Protein AF-W0RQZ7-F1 (afdb_monomer_lite)

Secondary structure (DSSP, 8-state):
-PPPPHHHHHHHHHHTTSEEEHHHHHHHHHHH-HHHHTTSS-HHHHHHHHHHHHHHT-TTTTT--TTS---EEEEETTEEEE--GGGHHHHHHHHTT-

Structure (mmCIF, N/CA/C/O backbone):
data_AF-W0RQZ7-F1
#
_entry.id   AF-W0RQZ7-F1
#
loop_
_atom_site.group_PDB
_atom_site.id
_atom_site.type_symbol
_atom_site.label_atom_id
_atom_site.label_alt_id
_atom_site.label_comp_id
_atom_site.label_asym_id
_atom_site.label_entity_id
_atom_site.label_seq_id
_atom_site.pdbx_PDB_ins_code
_atom_site.Cartn_x
_atom_site.Cartn_y
_atom_site.Cartn_z
_atom_site.occupancy
_atom_site.B_iso_or_equiv
_atom_site.auth_seq_id
_atom_site.auth_comp_id
_atom_site.auth_asym_id
_atom_site.auth_atom_id
_atom_site.pdbx_PDB_model_num
ATOM 1 N N . MET A 1 1 ? 5.619 16.654 -10.404 1.00 51.72 1 MET A N 1
ATOM 2 C CA . MET A 1 1 ? 5.663 15.252 -9.932 1.00 51.72 1 MET A CA 1
ATOM 3 C C . MET A 1 1 ? 4.271 14.658 -10.036 1.00 51.72 1 MET A C 1
ATOM 5 O O . MET A 1 1 ? 3.331 15.287 -9.566 1.00 51.72 1 MET A O 1
ATOM 9 N N . THR A 1 2 ? 4.130 13.490 -10.661 1.00 60.06 2 THR A N 1
ATOM 10 C CA . THR A 1 2 ? 2.852 12.765 -10.728 1.00 60.06 2 THR A CA 1
ATOM 11 C C . THR A 1 2 ? 2.653 12.001 -9.423 1.00 60.06 2 THR A C 1
ATOM 13 O O . THR A 1 2 ? 3.535 11.246 -9.017 1.00 60.06 2 THR A O 1
ATOM 16 N N . ALA A 1 3 ? 1.526 12.210 -8.744 1.00 72.12 3 ALA A N 1
ATOM 17 C CA . ALA A 1 3 ? 1.197 11.451 -7.542 1.00 72.12 3 ALA A CA 1
ATOM 18 C C . ALA A 1 3 ? 0.925 9.981 -7.908 1.00 72.12 3 ALA A C 1
ATOM 20 O O . ALA A 1 3 ? 0.170 9.701 -8.841 1.00 72.12 3 ALA A O 1
ATOM 21 N N . MET A 1 4 ? 1.541 9.047 -7.179 1.00 87.94 4 MET A N 1
ATOM 22 C CA . MET A 1 4 ? 1.275 7.616 -7.331 1.00 87.94 4 MET A CA 1
ATOM 23 C C . MET A 1 4 ? -0.153 7.310 -6.868 1.00 87.94 4 MET A C 1
ATOM 25 O O . MET A 1 4 ? -0.561 7.759 -5.799 1.00 87.94 4 MET A O 1
ATOM 29 N N . ASN A 1 5 ? -0.907 6.531 -7.647 1.00 90.81 5 ASN A N 1
ATOM 30 C CA . ASN A 1 5 ? -2.252 6.116 -7.255 1.00 90.81 5 ASN A CA 1
ATOM 31 C C . ASN A 1 5 ? -2.168 5.096 -6.096 1.00 90.81 5 ASN A C 1
ATOM 33 O O . ASN A 1 5 ? -1.610 4.013 -6.299 1.00 90.81 5 ASN A O 1
ATOM 37 N N . PRO A 1 6 ? -2.750 5.381 -4.913 1.00 92.12 6 PRO A N 1
ATOM 38 C CA . PRO A 1 6 ? -2.764 4.449 -3.785 1.00 92.12 6 PRO A CA 1
ATOM 39 C C . PRO A 1 6 ? -3.343 3.070 -4.124 1.00 92.12 6 PRO A C 1
ATOM 41 O O . PRO A 1 6 ? -2.869 2.071 -3.595 1.00 92.12 6 PRO A O 1
ATOM 44 N N . ALA A 1 7 ? -4.297 2.974 -5.055 1.00 92.75 7 ALA A N 1
ATOM 45 C CA . ALA A 1 7 ? -4.873 1.692 -5.465 1.00 92.75 7 ALA A CA 1
ATOM 46 C C . ALA A 1 7 ? -3.845 0.748 -6.125 1.00 92.75 7 ALA A C 1
ATOM 48 O O . ALA A 1 7 ? -3.945 -0.468 -5.985 1.00 92.75 7 ALA A O 1
ATOM 49 N N . LEU A 1 8 ? -2.822 1.286 -6.802 1.00 93.69 8 LEU A N 1
ATOM 50 C CA . LEU A 1 8 ? -1.742 0.464 -7.364 1.00 93.69 8 LEU A CA 1
ATOM 51 C C . LEU A 1 8 ? -0.865 -0.124 -6.256 1.00 93.69 8 LEU A C 1
ATOM 53 O O . LEU A 1 8 ? -0.454 -1.281 -6.331 1.00 93.69 8 LEU A O 1
ATOM 57 N N . VAL A 1 9 ? -0.606 0.667 -5.209 1.00 94.19 9 VAL A N 1
ATOM 58 C CA . VAL A 1 9 ? 0.172 0.221 -4.045 1.00 94.19 9 VAL A CA 1
ATOM 59 C C . VAL A 1 9 ? -0.627 -0.807 -3.242 1.00 94.19 9 VAL A C 1
ATOM 61 O O . VAL A 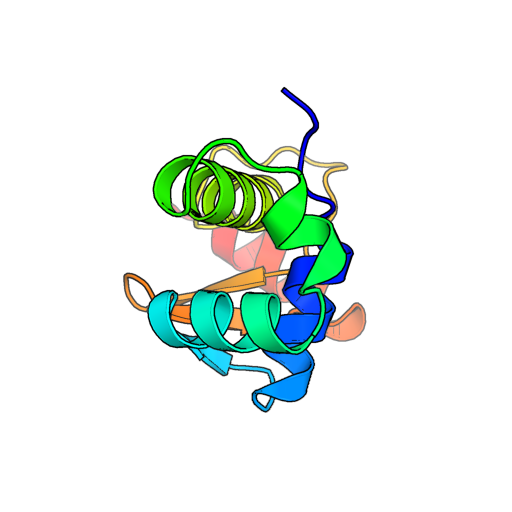1 9 ? -0.057 -1.793 -2.782 1.00 94.19 9 VAL A O 1
ATOM 64 N N . PHE A 1 10 ? -1.949 -0.637 -3.157 1.00 95.56 10 PHE A N 1
ATOM 65 C CA . PHE A 1 10 ? -2.859 -1.643 -2.617 1.00 95.56 10 PHE A CA 1
ATOM 66 C C . PHE A 1 10 ? -2.741 -2.963 -3.379 1.00 95.56 10 PHE A C 1
ATOM 68 O O . PHE A 1 10 ? -2.511 -3.985 -2.749 1.00 95.56 10 PHE A O 1
ATOM 75 N N . GLY A 1 11 ? -2.815 -2.948 -4.714 1.00 94.75 11 GLY A N 1
ATOM 76 C CA . GLY A 1 11 ? -2.686 -4.171 -5.515 1.00 94.75 11 GLY A CA 1
ATOM 77 C C . GLY A 1 11 ? -1.337 -4.876 -5.332 1.00 94.75 11 GLY A C 1
ATOM 78 O O . GLY A 1 11 ? -1.283 -6.101 -5.233 1.00 94.75 11 GLY A O 1
ATOM 79 N N . ALA A 1 12 ? -0.242 -4.116 -5.213 1.00 94.69 12 ALA A N 1
ATOM 80 C CA . ALA A 1 12 ? 1.068 -4.691 -4.904 1.00 94.69 12 ALA A CA 1
ATOM 81 C C . ALA A 1 12 ? 1.079 -5.369 -3.524 1.00 94.69 12 ALA A C 1
ATOM 83 O O . ALA A 1 12 ? 1.552 -6.496 -3.395 1.00 94.69 12 ALA A O 1
ATOM 84 N N . LEU A 1 13 ? 0.518 -4.718 -2.505 1.00 95.19 13 LEU A N 1
ATOM 85 C CA . LEU A 1 13 ? 0.431 -5.268 -1.154 1.00 95.19 13 LEU A CA 1
ATOM 86 C C . LEU A 1 13 ? -0.502 -6.488 -1.070 1.00 95.19 13 LEU A C 1
ATOM 88 O O . LEU A 1 13 ? -0.170 -7.463 -0.402 1.00 95.19 13 LEU A O 1
ATOM 92 N N . ASP A 1 14 ? -1.632 -6.460 -1.774 1.00 96.00 14 ASP A N 1
ATOM 93 C CA . ASP A 1 14 ? -2.583 -7.571 -1.890 1.00 96.00 14 ASP A CA 1
ATOM 94 C C . ASP A 1 14 ? -1.906 -8.814 -2.489 1.00 96.00 14 ASP A C 1
ATOM 96 O O . ASP A 1 14 ? -1.991 -9.903 -1.923 1.00 96.00 14 ASP A O 1
ATOM 100 N N . SER A 1 15 ? -1.086 -8.635 -3.533 1.00 95.69 15 SER A N 1
ATOM 101 C CA . SER A 1 15 ? -0.303 -9.729 -4.131 1.00 95.69 15 SER A CA 1
ATOM 102 C C . SER A 1 15 ? 0.760 -10.339 -3.201 1.00 95.69 15 SER A C 1
ATOM 104 O O . SER A 1 15 ? 1.215 -11.455 -3.441 1.00 95.69 15 SER A O 1
ATOM 106 N N . LEU A 1 16 ? 1.131 -9.638 -2.122 1.00 95.88 16 LEU A N 1
ATOM 107 C CA . LEU A 1 16 ? 2.021 -10.128 -1.061 1.00 95.88 16 LEU A CA 1
ATOM 108 C C . LEU A 1 16 ? 1.258 -10.799 0.097 1.00 95.88 16 LEU A C 1
ATOM 110 O O . LEU A 1 16 ? 1.841 -11.053 1.150 1.00 95.88 16 LEU A O 1
ATOM 114 N N . GLY A 1 17 ? -0.042 -11.066 -0.058 1.00 95.25 17 GLY A N 1
ATOM 115 C CA . GLY A 1 17 ? -0.895 -11.604 1.006 1.00 95.25 17 GLY A CA 1
ATOM 116 C C . GLY A 1 17 ? -1.480 -10.530 1.927 1.00 95.25 17 GLY A C 1
ATOM 117 O O . GLY A 1 17 ? -1.890 -10.827 3.048 1.00 95.25 17 GLY A O 1
ATOM 118 N N . GLY A 1 18 ? -1.495 -9.270 1.484 1.00 94.75 18 GLY A N 1
ATOM 119 C CA . GLY A 1 18 ? -2.184 -8.167 2.150 1.00 94.75 18 GLY A CA 1
ATOM 120 C C . GLY A 1 18 ? -1.448 -7.550 3.342 1.00 94.75 18 GLY A C 1
ATOM 121 O O . GLY A 1 18 ? -1.920 -6.543 3.865 1.00 94.75 18 GLY A O 1
ATOM 122 N N . VAL A 1 19 ? -0.301 -8.086 3.776 1.00 96.31 19 VAL A N 1
ATOM 123 C CA . VAL A 1 19 ? 0.525 -7.513 4.856 1.00 96.31 19 VAL A CA 1
ATOM 124 C C . VAL A 1 19 ? 2.006 -7.653 4.526 1.00 96.31 19 VAL A C 1
ATOM 126 O O . VAL A 1 19 ? 2.520 -8.764 4.446 1.00 96.31 19 VAL A O 1
ATOM 129 N N . ALA A 1 20 ? 2.728 -6.539 4.430 1.00 97.12 20 ALA A N 1
ATOM 130 C CA . ALA A 1 20 ? 4.145 -6.552 4.082 1.00 97.12 20 ALA A CA 1
ATOM 131 C C . ALA A 1 20 ? 4.892 -5.342 4.648 1.00 97.12 20 ALA A C 1
ATOM 133 O O . ALA A 1 20 ? 4.300 -4.307 4.972 1.00 97.12 20 ALA A O 1
ATOM 134 N N . ASN A 1 21 ? 6.213 -5.480 4.776 1.00 96.56 21 ASN A N 1
ATOM 135 C CA . ASN A 1 21 ? 7.075 -4.338 5.054 1.00 96.56 21 ASN A CA 1
ATOM 136 C C . ASN A 1 21 ? 7.284 -3.507 3.778 1.00 96.56 21 ASN A C 1
ATOM 138 O O . ASN A 1 21 ? 7.067 -3.962 2.653 1.00 96.56 21 ASN A O 1
ATOM 142 N N . LEU A 1 22 ? 7.731 -2.272 3.967 1.00 94.06 22 LEU A N 1
ATOM 143 C CA . LEU A 1 22 ? 7.904 -1.308 2.889 1.00 94.06 22 LEU A CA 1
ATOM 144 C C . LEU A 1 22 ? 8.897 -1.767 1.802 1.00 94.06 22 LEU A C 1
ATOM 146 O O . LEU A 1 22 ? 8.692 -1.481 0.623 1.00 94.06 22 LEU A O 1
ATOM 150 N N . GLN A 1 23 ? 9.937 -2.515 2.179 1.00 96.00 23 GLN A N 1
ATOM 151 C CA . GLN A 1 23 ? 10.934 -3.023 1.236 1.00 96.00 23 GLN A CA 1
ATOM 152 C C . GLN A 1 23 ? 10.346 -4.083 0.297 1.00 96.00 23 GLN A C 1
ATOM 154 O O . GLN A 1 23 ? 10.648 -4.080 -0.899 1.00 96.00 23 GLN A O 1
ATOM 159 N N . ASP A 1 24 ? 9.495 -4.966 0.815 1.00 97.38 24 ASP A N 1
ATOM 160 C CA . ASP A 1 24 ? 8.818 -5.987 0.014 1.00 97.38 24 ASP A CA 1
ATOM 161 C C . ASP A 1 24 ? 7.793 -5.354 -0.931 1.00 97.38 24 ASP A C 1
ATOM 163 O O . ASP A 1 24 ? 7.734 -5.728 -2.102 1.00 97.38 24 ASP A O 1
ATOM 167 N N . ILE A 1 25 ? 7.081 -4.312 -0.479 1.00 95.75 25 ILE A N 1
ATOM 168 C CA . ILE A 1 25 ? 6.187 -3.523 -1.339 1.00 95.75 25 ILE A CA 1
ATOM 169 C C . ILE A 1 25 ? 6.968 -2.926 -2.516 1.00 95.75 25 ILE A C 1
ATOM 171 O O . ILE A 1 25 ? 6.523 -3.044 -3.654 1.00 95.75 25 ILE A O 1
ATOM 175 N N . TYR A 1 26 ? 8.144 -2.328 -2.287 1.00 95.19 26 TYR A N 1
ATOM 176 C CA . TYR A 1 26 ? 8.957 -1.765 -3.373 1.00 95.19 26 TYR A CA 1
ATOM 177 C C . TYR A 1 26 ? 9.383 -2.810 -4.402 1.00 95.19 26 TYR A C 1
ATOM 179 O O . TYR A 1 26 ? 9.283 -2.559 -5.605 1.00 95.19 26 TYR A O 1
ATOM 187 N N . LYS A 1 27 ? 9.862 -3.971 -3.936 1.00 95.38 27 LYS A N 1
ATOM 188 C CA . LYS A 1 27 ? 10.278 -5.071 -4.816 1.00 95.38 27 LYS A CA 1
ATOM 189 C C . LYS A 1 27 ? 9.101 -5.568 -5.643 1.00 95.38 27 LYS A C 1
ATOM 191 O O . LYS A 1 27 ? 9.219 -5.682 -6.859 1.00 95.38 27 LYS A O 1
ATOM 196 N N . GLN A 1 28 ? 7.961 -5.800 -5.000 1.00 95.88 28 GLN A N 1
ATOM 197 C CA . GLN A 1 28 ? 6.775 -6.296 -5.681 1.00 95.88 28 GLN A CA 1
ATOM 198 C C . GLN A 1 28 ? 6.231 -5.292 -6.693 1.00 95.88 28 GLN A C 1
ATOM 200 O O . GLN A 1 28 ? 5.871 -5.660 -7.807 1.00 95.88 28 GLN A O 1
ATOM 205 N N . PHE A 1 29 ? 6.218 -4.007 -6.347 1.00 93.31 29 PHE A N 1
ATOM 206 C CA . PHE A 1 29 ? 5.764 -2.968 -7.260 1.00 93.31 29 PHE A CA 1
ATOM 207 C C . PHE A 1 29 ? 6.665 -2.884 -8.503 1.00 93.31 29 PHE A C 1
ATOM 209 O O . PHE A 1 29 ? 6.158 -2.749 -9.614 1.00 93.31 29 PHE A O 1
ATOM 216 N N . ALA A 1 30 ? 7.985 -3.026 -8.342 1.00 91.44 30 ALA A N 1
ATOM 217 C CA . ALA A 1 30 ? 8.920 -3.073 -9.467 1.00 91.44 30 ALA A CA 1
ATOM 218 C C . ALA A 1 30 ? 8.694 -4.291 -10.385 1.00 91.44 30 ALA A C 1
ATOM 220 O O . ALA A 1 30 ? 8.877 -4.176 -11.595 1.00 91.44 30 ALA A O 1
ATOM 221 N N . VAL A 1 31 ? 8.265 -5.431 -9.828 1.00 92.81 31 VAL A N 1
ATOM 222 C CA . VAL A 1 31 ? 7.910 -6.640 -10.595 1.00 92.81 31 VAL A CA 1
ATOM 223 C C . VAL A 1 31 ? 6.598 -6.456 -11.359 1.00 92.81 31 VAL A C 1
ATOM 225 O O . VAL A 1 31 ? 6.512 -6.827 -12.525 1.00 92.81 31 VAL A O 1
ATOM 228 N N . LEU A 1 32 ? 5.577 -5.882 -10.719 1.00 91.75 32 LEU A N 1
ATOM 229 C CA . LEU A 1 32 ? 4.246 -5.727 -11.314 1.00 91.75 32 LEU A CA 1
ATOM 230 C C . LEU A 1 32 ? 4.165 -4.580 -12.328 1.00 91.75 32 LEU A C 1
ATOM 232 O O . LEU A 1 32 ? 3.379 -4.651 -13.270 1.00 91.75 32 LEU A O 1
ATOM 236 N N . TYR A 1 33 ? 4.957 -3.523 -12.137 1.00 90.50 33 TYR A N 1
ATOM 237 C CA . TYR A 1 33 ? 4.875 -2.299 -12.934 1.00 90.50 33 TYR A CA 1
ATOM 238 C C . TYR A 1 33 ? 6.254 -1.832 -13.443 1.00 90.50 33 TYR A C 1
ATOM 240 O O . TYR A 1 33 ? 6.656 -0.693 -13.171 1.00 90.50 33 TYR A O 1
ATOM 248 N N . PRO A 1 34 ? 6.988 -2.665 -14.207 1.00 90.62 34 PRO A N 1
ATOM 249 C CA . PRO A 1 34 ? 8.325 -2.323 -14.699 1.00 90.62 34 PRO A CA 1
ATOM 250 C C . PRO A 1 34 ? 8.318 -1.077 -15.599 1.00 90.62 34 PRO A C 1
ATOM 252 O O . PRO A 1 34 ? 9.177 -0.207 -15.465 1.00 90.62 34 PRO A O 1
ATOM 255 N N . ASP A 1 35 ? 7.292 -0.923 -16.442 1.00 90.50 35 ASP A N 1
ATOM 256 C CA . ASP A 1 35 ? 7.137 0.247 -17.318 1.00 90.50 35 ASP A CA 1
ATOM 257 C C . ASP A 1 35 ? 6.862 1.537 -16.545 1.00 90.50 35 ASP A C 1
ATOM 259 O O . ASP A 1 35 ? 7.175 2.630 -17.015 1.00 90.50 35 ASP A O 1
ATOM 263 N N . LEU A 1 36 ? 6.239 1.430 -15.368 1.00 87.31 36 LEU A N 1
ATOM 264 C CA . LEU A 1 36 ? 6.001 2.582 -14.509 1.00 87.31 36 LEU A CA 1
ATOM 265 C C . LEU A 1 36 ? 7.297 2.986 -13.814 1.00 87.31 36 LEU A C 1
ATOM 267 O O . LEU A 1 36 ? 7.603 4.171 -13.804 1.00 87.31 36 LEU A O 1
ATOM 271 N N . LEU A 1 37 ? 8.078 2.023 -13.311 1.00 87.06 37 LEU A N 1
ATOM 272 C CA . LEU A 1 37 ? 9.403 2.274 -12.739 1.00 87.06 37 LEU A CA 1
ATOM 273 C C . LEU A 1 37 ? 10.322 2.993 -13.739 1.00 87.06 37 LEU A C 1
ATOM 275 O O . LEU A 1 37 ? 10.975 3.964 -13.367 1.00 87.06 37 LEU A O 1
ATOM 279 N N . ALA A 1 38 ? 10.308 2.587 -15.012 1.00 89.38 38 ALA A N 1
ATOM 280 C CA . ALA A 1 38 ? 11.108 3.207 -16.073 1.00 89.38 38 ALA A CA 1
ATOM 281 C C . ALA A 1 38 ? 10.773 4.692 -16.339 1.00 89.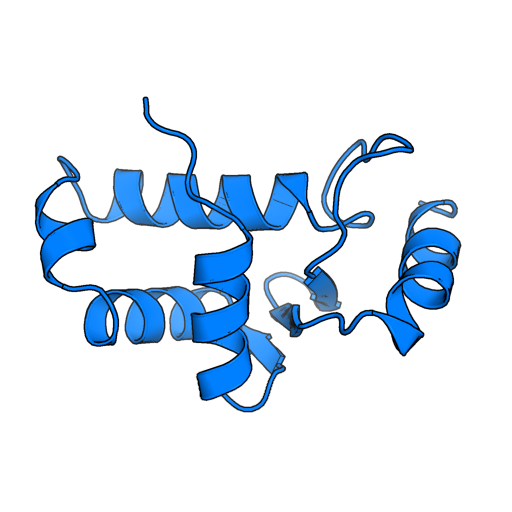38 38 ALA A C 1
ATOM 283 O O . ALA A 1 38 ? 11.552 5.390 -16.984 1.00 89.38 38 ALA A O 1
ATOM 284 N N . ARG A 1 39 ? 9.628 5.196 -15.850 1.00 90.12 39 ARG A N 1
ATOM 285 C CA . ARG A 1 39 ? 9.228 6.612 -15.977 1.00 90.12 39 ARG A CA 1
ATOM 286 C C . ARG A 1 39 ? 9.807 7.508 -14.883 1.00 90.12 39 ARG A C 1
ATOM 288 O O . ARG A 1 39 ? 9.636 8.722 -14.958 1.00 90.12 39 ARG A O 1
ATOM 295 N N . TYR A 1 40 ? 10.430 6.934 -13.857 1.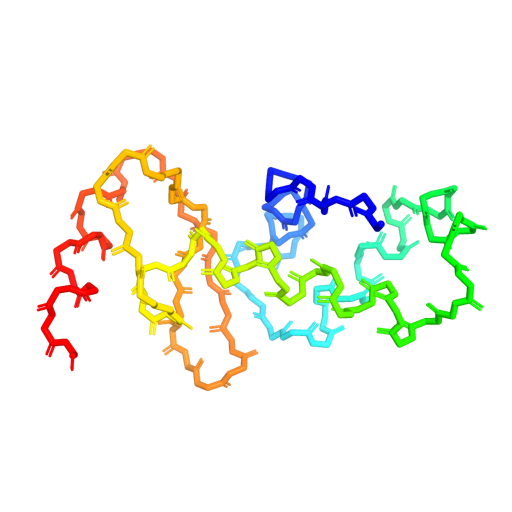00 89.25 40 TYR A N 1
ATOM 296 C CA . TYR A 1 40 ? 11.036 7.684 -12.763 1.00 89.25 40 TYR A CA 1
ATOM 297 C C . TYR A 1 40 ? 12.531 7.873 -13.006 1.00 89.25 40 TYR A C 1
ATOM 299 O O . TYR A 1 40 ? 13.220 6.971 -13.468 1.00 89.25 40 TYR A O 1
ATOM 307 N N . GLU A 1 41 ? 13.040 9.045 -12.631 1.00 89.38 41 GLU A N 1
ATOM 308 C CA . GLU A 1 41 ? 14.456 9.411 -12.783 1.00 89.38 41 GLU A CA 1
ATOM 309 C C . GLU A 1 41 ? 15.391 8.555 -11.915 1.00 89.38 41 GLU A C 1
ATOM 311 O O . GLU A 1 41 ? 16.566 8.386 -12.231 1.00 89.38 41 GLU A O 1
ATOM 316 N N . SER A 1 42 ? 14.880 8.020 -10.803 1.00 90.81 42 SER A N 1
ATOM 317 C CA . SER A 1 42 ? 15.642 7.174 -9.891 1.00 90.81 42 SER A CA 1
ATOM 318 C C . SER A 1 42 ? 14.741 6.225 -9.104 1.00 90.81 42 SER A C 1
ATOM 320 O O . SER A 1 42 ? 13.549 6.478 -8.894 1.00 90.81 42 SER A O 1
ATOM 322 N N . GLN A 1 43 ? 15.345 5.147 -8.596 1.00 89.88 43 GLN A N 1
ATOM 323 C CA . GLN A 1 43 ? 14.686 4.227 -7.670 1.00 89.88 43 GLN A CA 1
ATOM 324 C C . GLN A 1 43 ? 14.225 4.945 -6.392 1.00 89.88 43 GLN A C 1
ATOM 326 O O . GLN A 1 43 ? 13.154 4.647 -5.869 1.00 89.88 43 GLN A O 1
ATOM 331 N N . GLU A 1 44 ? 14.998 5.918 -5.911 1.00 93.50 44 GLU A N 1
ATOM 332 C CA . GLU A 1 44 ? 14.654 6.706 -4.728 1.00 93.50 44 GLU A CA 1
ATOM 333 C C . GLU A 1 44 ? 13.394 7.554 -4.950 1.00 93.50 44 GLU A C 1
ATOM 335 O O . GLU A 1 44 ? 12.494 7.544 -4.108 1.00 93.50 44 GLU A O 1
ATOM 340 N N . SER A 1 45 ? 13.293 8.235 -6.098 1.00 91.88 45 SER A N 1
ATOM 341 C CA . SER A 1 45 ? 12.121 9.039 -6.469 1.00 91.88 45 SER A CA 1
ATOM 342 C C . SER A 1 45 ? 10.867 8.169 -6.572 1.00 91.88 45 SER A C 1
ATOM 344 O O . SER A 1 45 ? 9.820 8.480 -5.995 1.00 91.88 45 SER A O 1
ATOM 346 N N . PHE A 1 46 ? 10.999 7.009 -7.216 1.00 91.62 46 P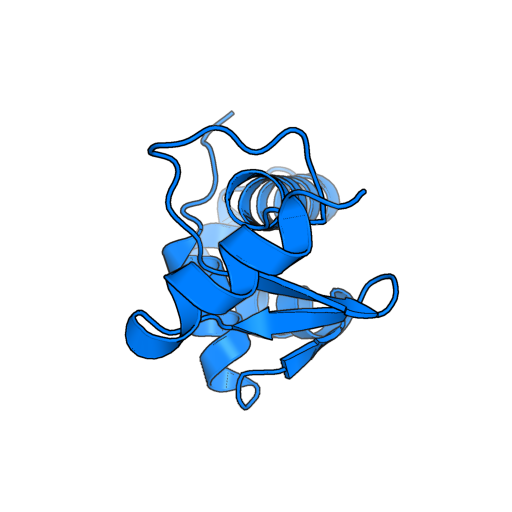HE A N 1
ATOM 347 C CA . PHE A 1 46 ? 9.935 6.018 -7.313 1.00 91.62 46 PHE A CA 1
ATOM 348 C C . PHE A 1 46 ? 9.451 5.544 -5.936 1.00 91.62 46 PHE A C 1
ATOM 350 O O . PHE A 1 46 ? 8.266 5.676 -5.611 1.00 91.62 46 PHE A O 1
ATOM 357 N N . GLN A 1 47 ? 10.368 5.079 -5.084 1.00 94.19 47 GLN A N 1
ATOM 358 C CA . GLN A 1 47 ? 10.052 4.658 -3.718 1.00 94.19 47 GLN A CA 1
ATOM 359 C C . GLN A 1 47 ? 9.454 5.801 -2.886 1.00 94.19 47 GLN A C 1
ATOM 361 O O . GLN A 1 47 ? 8.543 5.573 -2.090 1.00 94.19 47 GLN A O 1
ATOM 366 N N . GLY A 1 48 ? 9.915 7.038 -3.092 1.00 93.56 48 GLY A N 1
ATOM 367 C CA . GLY A 1 48 ? 9.352 8.241 -2.483 1.00 93.56 48 GLY A CA 1
ATOM 368 C C . GLY A 1 48 ? 7.873 8.427 -2.809 1.00 93.56 48 GLY A C 1
ATOM 369 O O . GLY A 1 48 ? 7.076 8.672 -1.903 1.00 93.56 48 GLY A O 1
ATOM 370 N N . THR A 1 49 ? 7.472 8.229 -4.067 1.00 93.44 49 THR A N 1
ATOM 371 C CA . THR A 1 49 ? 6.052 8.332 -4.445 1.00 93.44 49 THR A CA 1
ATOM 372 C C . THR A 1 49 ? 5.189 7.196 -3.899 1.00 93.44 49 THR A C 1
ATOM 374 O O . THR A 1 49 ? 4.035 7.438 -3.549 1.00 93.44 49 THR A O 1
ATOM 377 N N . ILE A 1 50 ? 5.741 5.988 -3.729 1.00 93.94 50 ILE A N 1
ATOM 378 C CA . ILE A 1 50 ? 5.052 4.890 -3.031 1.00 93.94 50 ILE A CA 1
ATOM 379 C C . ILE A 1 50 ? 4.815 5.265 -1.562 1.00 93.94 50 ILE A C 1
ATOM 381 O O . ILE A 1 50 ? 3.693 5.128 -1.074 1.00 93.94 50 ILE A O 1
ATOM 385 N N . ARG A 1 51 ? 5.830 5.802 -0.866 1.00 93.06 51 ARG A N 1
ATOM 386 C CA . ARG A 1 51 ? 5.679 6.274 0.524 1.00 93.06 51 ARG A CA 1
ATOM 387 C C . ARG A 1 51 ? 4.609 7.350 0.644 1.00 93.06 51 ARG A C 1
ATOM 389 O O . ARG A 1 51 ? 3.761 7.253 1.525 1.00 93.06 51 ARG A O 1
ATOM 396 N N . GLN A 1 52 ? 4.616 8.329 -0.260 1.00 91.56 52 GLN A N 1
ATOM 397 C CA . GLN A 1 52 ? 3.606 9.389 -0.291 1.00 91.56 52 GLN A CA 1
ATOM 398 C C . GLN A 1 52 ? 2.193 8.836 -0.518 1.00 91.56 52 GLN A C 1
ATOM 400 O O . GLN A 1 52 ? 1.257 9.265 0.155 1.00 91.56 52 GLN A O 1
ATOM 405 N N . ALA A 1 53 ? 2.030 7.860 -1.416 1.00 91.94 53 ALA A N 1
ATOM 406 C CA . ALA A 1 53 ? 0.739 7.217 -1.648 1.00 91.94 53 ALA A CA 1
ATOM 407 C C . ALA A 1 53 ? 0.231 6.488 -0.397 1.00 91.94 53 ALA A C 1
ATOM 409 O O . ALA A 1 53 ? -0.921 6.692 -0.009 1.00 91.94 53 ALA A O 1
ATOM 410 N N . ILE A 1 54 ? 1.095 5.713 0.272 1.00 92.50 54 ILE A N 1
ATOM 411 C CA . ILE A 1 54 ? 0.758 5.038 1.535 1.00 92.50 54 ILE A CA 1
ATOM 412 C C . ILE A 1 54 ? 0.344 6.065 2.584 1.00 92.50 54 ILE A C 1
ATOM 414 O O . ILE A 1 54 ? -0.740 5.968 3.146 1.00 92.50 54 ILE A O 1
ATOM 418 N N . GLN A 1 55 ? 1.170 7.087 2.793 1.00 89.62 55 GLN A N 1
ATOM 419 C CA . GLN A 1 55 ? 0.922 8.175 3.733 1.00 89.62 55 GLN A CA 1
ATOM 420 C C . GLN A 1 55 ? -0.435 8.857 3.486 1.00 89.62 55 GLN A C 1
ATOM 422 O O . GLN A 1 55 ? -1.232 9.011 4.411 1.00 89.62 55 GLN A O 1
ATOM 427 N N . SER A 1 56 ? -0.750 9.197 2.234 1.00 88.62 56 SER A N 1
ATOM 428 C CA . SER A 1 56 ? -2.004 9.881 1.883 1.00 88.62 56 SER A CA 1
ATOM 429 C C . SER A 1 56 ? -3.277 9.071 2.176 1.00 88.62 56 SER A C 1
ATOM 431 O O . SER A 1 56 ? -4.337 9.662 2.392 1.00 88.62 56 SER A O 1
ATOM 433 N N . ALA A 1 57 ? -3.167 7.737 2.199 1.00 91.44 57 ALA A N 1
ATOM 434 C CA . ALA A 1 57 ? -4.280 6.797 2.332 1.00 91.44 57 ALA A CA 1
ATOM 435 C C . ALA A 1 57 ? -4.174 5.888 3.574 1.00 91.44 57 ALA A C 1
ATOM 437 O O . ALA A 1 57 ? -4.872 4.873 3.659 1.00 91.44 57 ALA A O 1
ATOM 438 N N . CYS A 1 58 ? -3.306 6.251 4.523 1.00 91.94 58 CYS A N 1
ATOM 439 C CA . CYS A 1 58 ? -3.095 5.571 5.797 1.00 91.94 58 CYS A CA 1
ATOM 440 C C . CYS A 1 58 ? -3.366 6.551 6.947 1.00 91.94 58 CYS A C 1
ATOM 442 O O . CYS A 1 58 ? -2.496 7.369 7.260 1.00 91.94 58 CYS A O 1
ATOM 444 N N . PRO A 1 59 ? -4.540 6.475 7.604 1.00 88.38 59 PRO A N 1
ATOM 445 C CA . PRO A 1 59 ? -4.932 7.404 8.662 1.00 88.38 59 PRO A CA 1
ATOM 446 C C . PRO A 1 59 ? -3.941 7.543 9.817 1.00 88.38 59 PRO A C 1
ATOM 448 O O . PRO A 1 59 ? -3.851 8.606 10.411 1.00 88.38 59 PRO A O 1
ATOM 451 N N . GLN A 1 60 ? -3.189 6.483 10.114 1.00 86.25 60 GLN A N 1
ATOM 452 C CA . GLN A 1 60 ? -2.224 6.445 11.217 1.00 86.25 60 GLN A CA 1
ATOM 453 C C . GLN A 1 60 ? -0.830 6.959 10.824 1.00 86.25 60 GLN A C 1
ATOM 455 O O . GLN A 1 60 ? 0.004 7.165 11.696 1.00 86.25 60 GLN A O 1
ATOM 460 N N . ALA A 1 61 ? -0.557 7.140 9.526 1.00 75.44 61 ALA A N 1
ATOM 461 C CA . ALA A 1 61 ? 0.760 7.551 9.040 1.00 75.44 61 ALA A CA 1
ATOM 462 C C . ALA A 1 61 ? 0.832 9.042 8.653 1.00 75.44 61 ALA A C 1
ATOM 464 O O . ALA A 1 61 ? 1.903 9.500 8.253 1.00 75.44 61 ALA A O 1
ATOM 465 N N . THR A 1 62 ? -0.281 9.796 8.717 1.00 71.69 62 THR A N 1
ATOM 466 C CA . THR A 1 62 ? -0.348 11.231 8.358 1.00 71.69 62 THR A CA 1
ATOM 467 C C . THR A 1 62 ? -1.479 11.998 9.055 1.00 71.69 62 THR A C 1
ATOM 469 O O . THR A 1 62 ? -2.321 11.416 9.729 1.00 71.69 62 THR A O 1
ATOM 472 N N . SER A 1 63 ? -1.559 13.317 8.810 1.00 68.00 63 SER A N 1
ATOM 473 C CA . SER A 1 63 ? -2.730 14.171 9.074 1.00 68.00 63 SER A CA 1
ATOM 474 C C . SER A 1 63 ? -3.905 13.865 8.127 1.00 68.00 63 SER A C 1
ATOM 476 O O . SER A 1 63 ? -4.329 14.712 7.333 1.00 68.00 63 SER A O 1
ATOM 478 N N . TYR A 1 64 ? -4.410 12.636 8.175 1.00 71.06 64 TYR A N 1
ATOM 479 C CA . TYR A 1 64 ? -5.557 12.198 7.386 1.00 71.06 64 TYR A CA 1
ATOM 480 C C . TYR A 1 64 ? -6.775 13.114 7.574 1.00 71.06 64 TYR A C 1
ATOM 482 O O . TYR A 1 64 ? -7.073 13.577 8.676 1.00 71.06 64 TYR A O 1
ATOM 490 N N . ARG A 1 65 ? -7.501 13.366 6.478 1.00 72.81 65 ARG A N 1
ATOM 491 C CA . ARG A 1 65 ? -8.712 14.196 6.459 1.00 72.81 65 ARG A CA 1
ATOM 492 C C . ARG A 1 65 ? -9.932 13.357 6.070 1.00 72.81 65 ARG A C 1
ATOM 494 O O . ARG A 1 65 ? -9.820 12.519 5.171 1.00 72.81 65 ARG A O 1
ATOM 501 N N . PRO A 1 66 ? -11.108 13.592 6.683 1.00 72.38 66 PRO A N 1
ATOM 502 C CA . PRO A 1 66 ? -12.360 12.990 6.233 1.00 72.38 66 PRO A CA 1
ATOM 503 C C . PRO A 1 66 ? -12.585 13.225 4.733 1.00 72.38 66 PRO A C 1
ATOM 505 O O . PRO A 1 66 ? -12.423 14.342 4.250 1.00 72.38 66 PRO A O 1
ATOM 508 N N . GLY A 1 67 ? -12.940 12.165 4.004 1.00 76.56 67 GLY A N 1
ATOM 509 C CA . GLY A 1 67 ? -13.107 12.187 2.545 1.00 76.56 67 GLY A CA 1
ATOM 510 C C . GLY A 1 67 ? -11.938 11.574 1.769 1.00 76.56 67 GLY A C 1
ATOM 511 O O . GLY A 1 67 ? -12.149 11.117 0.646 1.00 76.56 67 GLY A O 1
ATOM 512 N N . ASN A 1 68 ? -10.747 11.456 2.367 1.00 83.50 68 ASN A N 1
ATOM 513 C CA . ASN A 1 68 ? -9.649 10.724 1.738 1.00 83.50 68 ASN A CA 1
ATOM 514 C C . ASN A 1 68 ? -9.959 9.214 1.688 1.00 83.50 68 ASN A C 1
ATOM 516 O O . ASN A 1 68 ? -10.576 8.661 2.613 1.00 83.50 68 ASN A O 1
ATOM 520 N N . PRO A 1 69 ? -9.546 8.513 0.618 1.00 87.81 69 PRO A N 1
ATOM 521 C CA . PRO A 1 69 ? -9.638 7.065 0.590 1.00 87.81 69 PRO A CA 1
ATOM 522 C C . PRO A 1 69 ? -8.695 6.459 1.635 1.00 87.81 69 PRO A C 1
ATOM 524 O O . PRO A 1 69 ? -7.628 7.000 1.919 1.00 87.81 69 PRO A O 1
ATOM 527 N N . VAL A 1 70 ? -9.094 5.319 2.192 1.00 92.94 70 VAL A N 1
ATOM 528 C CA . VAL A 1 70 ? -8.260 4.522 3.094 1.00 92.94 70 VAL A CA 1
ATOM 529 C C . VAL A 1 70 ? -7.970 3.217 2.386 1.00 92.94 70 VAL A C 1
ATOM 531 O O . VAL A 1 70 ? -8.894 2.467 2.083 1.00 92.94 70 VAL A O 1
ATOM 534 N N . PHE A 1 71 ? -6.696 2.993 2.095 1.00 95.25 71 PHE A N 1
ATOM 535 C CA . PHE A 1 71 ? -6.211 1.778 1.439 1.00 95.25 71 PHE A CA 1
ATOM 536 C C . PHE A 1 71 ? -5.253 0.997 2.330 1.00 95.25 71 PHE A C 1
ATOM 538 O O . PHE A 1 71 ? -5.032 -0.189 2.098 1.00 95.25 71 PHE A O 1
ATOM 545 N N . PHE A 1 72 ? -4.690 1.647 3.348 1.00 94.94 72 PHE A N 1
ATOM 546 C CA . PHE A 1 72 ? -3.666 1.058 4.190 1.00 94.94 72 PHE A CA 1
ATOM 547 C C . PHE A 1 72 ? -3.925 1.366 5.652 1.00 94.94 72 PHE A C 1
ATOM 549 O O . PHE A 1 72 ? -4.491 2.399 6.010 1.00 94.94 72 PHE A O 1
ATOM 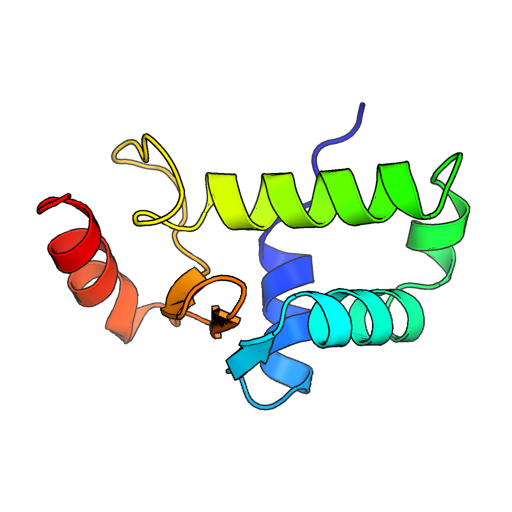556 N N . GLU A 1 73 ? -3.430 0.479 6.495 1.00 93.94 73 GLU A N 1
ATOM 557 C CA . GLU A 1 73 ? -3.215 0.744 7.903 1.00 93.94 73 GLU A CA 1
ATOM 558 C C . GLU A 1 73 ? -1.780 0.386 8.256 1.00 93.94 73 GLU A C 1
ATOM 560 O O . GLU A 1 73 ? -1.185 -0.533 7.679 1.00 93.94 73 GLU A O 1
ATOM 565 N N . GLN A 1 74 ? -1.223 1.124 9.205 1.00 92.44 74 GLN A N 1
ATOM 566 C CA . GLN A 1 74 ? 0.088 0.817 9.739 1.00 92.44 74 GLN A CA 1
ATOM 567 C C . GLN A 1 74 ? -0.088 -0.155 10.904 1.00 92.44 74 GLN A C 1
ATOM 569 O O . GLN A 1 74 ? -0.764 0.156 11.885 1.00 92.44 74 GLN A O 1
ATOM 574 N N . VAL A 1 75 ? 0.495 -1.346 10.768 1.00 92.00 75 VAL A N 1
ATOM 575 C CA . VAL A 1 75 ? 0.441 -2.400 11.796 1.00 92.00 75 VAL A CA 1
ATOM 576 C C . VAL A 1 75 ? 1.697 -2.413 12.665 1.00 92.00 75 VAL A C 1
ATOM 578 O O . VAL A 1 75 ? 1.612 -2.757 13.838 1.00 92.00 75 VAL A O 1
ATOM 581 N N . GLU A 1 76 ? 2.836 -1.995 12.105 1.00 90.38 76 GLU A N 1
ATOM 582 C CA . GLU A 1 76 ? 4.121 -1.807 12.792 1.00 90.38 76 GLU A CA 1
ATOM 583 C C . GLU A 1 76 ? 4.876 -0.630 12.148 1.00 90.38 76 GLU A C 1
ATOM 585 O O . GLU A 1 76 ? 4.533 -0.180 11.048 1.00 90.38 76 GLU A O 1
ATOM 590 N N . GLU A 1 77 ? 5.955 -0.152 12.769 1.00 87.50 77 GLU A N 1
ATOM 591 C CA . GLU A 1 77 ? 6.870 0.770 12.089 1.00 87.50 77 GLU A CA 1
ATOM 592 C C . GLU A 1 77 ? 7.395 0.142 10.783 1.00 87.50 77 GLU A C 1
ATOM 594 O O . GLU A 1 77 ? 7.937 -0.960 10.772 1.00 87.50 77 GLU A O 1
ATOM 599 N N . GLY A 1 78 ? 7.166 0.813 9.648 1.00 88.94 78 GLY A N 1
ATOM 600 C CA . GLY A 1 78 ? 7.575 0.314 8.330 1.00 88.94 78 GLY A CA 1
ATOM 601 C C . GLY A 1 78 ? 6.782 -0.885 7.786 1.00 88.94 78 GLY A C 1
ATOM 602 O O . GLY A 1 78 ? 7.147 -1.399 6.722 1.00 88.94 78 GLY A O 1
ATOM 603 N N . ARG A 1 79 ? 5.700 -1.319 8.453 1.00 94.38 79 ARG A N 1
ATOM 604 C CA . ARG A 1 79 ? 4.837 -2.420 7.996 1.00 94.38 79 ARG A CA 1
ATOM 605 C C . ARG A 1 79 ? 3.381 -2.010 7.838 1.00 94.38 79 ARG A C 1
ATOM 607 O O . ARG A 1 79 ? 2.769 -1.434 8.740 1.00 94.38 79 ARG A O 1
ATOM 614 N N . TYR A 1 80 ? 2.813 -2.393 6.699 1.00 95.50 80 TYR A N 1
ATOM 615 C CA . TYR A 1 80 ? 1.488 -1.970 6.274 1.00 95.50 80 TYR A CA 1
ATOM 616 C C . TYR A 1 80 ? 0.603 -3.164 5.946 1.00 95.50 80 TYR A C 1
ATOM 618 O O . TYR A 1 80 ? 1.074 -4.199 5.467 1.00 95.50 80 TYR A O 1
ATOM 626 N N . ARG A 1 81 ? -0.694 -2.996 6.197 1.00 95.50 81 ARG A N 1
ATOM 627 C CA . ARG A 1 81 ? -1.747 -3.931 5.806 1.00 95.50 81 ARG A CA 1
ATOM 628 C C . ARG A 1 81 ? -2.713 -3.253 4.842 1.00 95.50 81 ARG A C 1
ATOM 630 O O . ARG A 1 81 ? -3.056 -2.088 5.033 1.00 95.50 81 ARG A O 1
ATOM 637 N N . ALA A 1 82 ? -3.131 -3.988 3.818 1.00 96.50 82 ALA A N 1
ATOM 638 C CA . ALA A 1 82 ? -4.172 -3.588 2.888 1.00 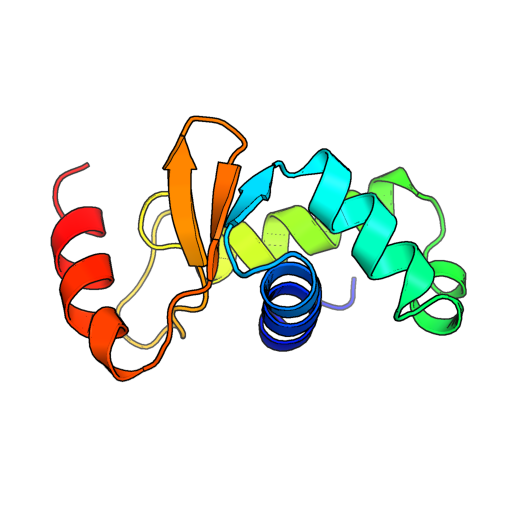96.50 82 ALA A CA 1
ATOM 639 C C . ALA A 1 82 ? -5.515 -3.506 3.627 1.00 96.50 82 ALA A C 1
ATOM 641 O O . ALA A 1 82 ? -5.879 -4.409 4.384 1.00 96.50 82 ALA A O 1
ATOM 642 N N . VAL A 1 83 ? -6.242 -2.412 3.425 1.00 95.62 83 VAL A N 1
ATOM 643 C CA . VAL A 1 83 ? -7.538 -2.169 4.063 1.00 95.62 83 VAL A CA 1
ATOM 644 C C . VAL A 1 83 ? -8.633 -2.305 3.021 1.00 95.62 83 VAL A C 1
ATOM 646 O O . VAL A 1 83 ? -8.751 -1.485 2.112 1.00 95.62 83 VAL A O 1
ATOM 649 N N . TYR A 1 84 ? -9.431 -3.357 3.165 1.00 94.00 84 TYR A N 1
ATOM 650 C CA . TYR A 1 84 ? -10.627 -3.580 2.361 1.00 94.00 84 TYR A CA 1
ATOM 651 C C . TYR A 1 84 ? -11.790 -2.709 2.864 1.00 94.00 84 TYR A C 1
ATOM 653 O O . TYR A 1 84 ? -11.761 -2.175 3.977 1.00 94.00 84 TYR A O 1
ATOM 661 N N . GLN A 1 85 ? -12.810 -2.529 2.020 1.00 90.12 85 GLN A N 1
ATOM 662 C CA . GLN A 1 85 ? -13.909 -1.584 2.269 1.00 90.12 85 GLN A CA 1
ATOM 663 C C . GLN A 1 85 ? -14.670 -1.863 3.570 1.00 90.12 85 GLN A C 1
ATOM 665 O O . GLN A 1 85 ? -15.052 -0.929 4.267 1.00 90.12 85 GLN A O 1
ATOM 670 N N . ASP A 1 86 ? -14.844 -3.132 3.919 1.00 93.12 86 ASP A N 1
ATOM 671 C CA . ASP A 1 86 ? -15.532 -3.600 5.125 1.00 93.12 86 ASP A CA 1
ATOM 672 C C . ASP A 1 86 ? -14.799 -3.241 6.429 1.00 93.12 86 ASP A C 1
ATOM 674 O O . ASP A 1 86 ? -15.431 -3.108 7.473 1.00 93.12 86 ASP A O 1
ATOM 678 N N . ARG A 1 87 ? -13.479 -3.022 6.376 1.00 90.81 87 ARG A N 1
ATOM 679 C CA . ARG A 1 87 ? -12.650 -2.652 7.540 1.00 90.81 87 ARG A CA 1
ATOM 680 C C . ARG A 1 87 ? -12.276 -1.175 7.585 1.00 90.81 87 ARG A C 1
ATOM 682 O O . ARG A 1 87 ? -11.598 -0.727 8.511 1.00 90.81 87 ARG A O 1
ATOM 689 N N . ARG A 1 88 ? -12.708 -0.398 6.593 1.00 91.38 88 ARG A N 1
ATOM 690 C CA . ARG A 1 88 ? -12.347 1.015 6.452 1.00 91.38 88 ARG A CA 1
ATOM 691 C C . ARG A 1 88 ? -12.709 1.838 7.689 1.00 91.38 88 ARG A C 1
ATOM 693 O O . ARG A 1 88 ? -11.866 2.586 8.182 1.00 91.38 88 ARG A O 1
ATOM 700 N N . ASP A 1 89 ? -13.927 1.690 8.200 1.00 90.69 89 ASP A N 1
ATOM 701 C CA . ASP A 1 89 ? -14.409 2.487 9.334 1.00 90.69 89 ASP A CA 1
ATOM 702 C C . ASP A 1 89 ? -13.672 2.144 10.636 1.00 90.69 89 ASP A C 1
ATOM 704 O O . ASP A 1 89 ? -13.328 3.036 11.415 1.00 90.69 89 ASP A O 1
ATOM 708 N N . GLU A 1 90 ? -13.340 0.865 10.827 1.00 90.75 90 GLU A N 1
ATOM 709 C CA . GLU A 1 90 ? -12.527 0.361 11.940 1.00 90.75 90 GLU A CA 1
ATOM 710 C C . GLU A 1 90 ? -11.136 1.024 11.954 1.00 90.75 90 GLU A C 1
ATOM 712 O O . GLU A 1 90 ? -10.672 1.519 12.986 1.00 90.75 90 GLU A O 1
ATOM 717 N N . VAL A 1 91 ? -10.483 1.088 10.787 1.00 91.56 91 VAL A N 1
ATOM 718 C CA . VAL A 1 91 ? -9.155 1.700 10.618 1.00 91.56 91 VAL A CA 1
ATOM 719 C C . VAL A 1 91 ? -9.204 3.213 10.824 1.00 91.56 91 VAL A C 1
ATOM 721 O O . VAL A 1 91 ? -8.345 3.767 11.514 1.00 91.56 91 VAL A O 1
ATOM 724 N N . ILE A 1 92 ? -10.217 3.892 10.274 1.00 88.94 92 ILE A N 1
ATOM 725 C CA . ILE A 1 92 ? -10.422 5.332 10.492 1.00 88.94 92 ILE A CA 1
ATOM 726 C C . ILE A 1 92 ? -10.600 5.624 11.984 1.00 88.94 92 ILE A C 1
ATOM 728 O O . ILE A 1 92 ? -10.029 6.595 12.478 1.00 88.94 92 ILE A O 1
ATOM 732 N N . GLY A 1 93 ? -11.362 4.792 12.701 1.00 86.88 93 GLY A N 1
ATOM 733 C CA . GLY A 1 93 ? -11.558 4.915 14.145 1.00 86.88 93 GLY A CA 1
ATOM 734 C C . GLY A 1 93 ? -10.240 4.873 14.920 1.00 86.88 93 GLY A C 1
ATOM 735 O O . GLY A 1 93 ? -9.987 5.757 15.735 1.00 86.88 93 GLY A O 1
ATOM 736 N N . ARG A 1 94 ? -9.356 3.913 14.612 1.00 85.19 94 ARG A N 1
ATOM 737 C CA . ARG A 1 94 ? -8.027 3.810 15.245 1.00 85.19 94 ARG A CA 1
ATOM 738 C C . ARG A 1 94 ? -7.118 5.005 14.965 1.00 85.19 94 ARG A C 1
ATOM 740 O O . ARG A 1 94 ? -6.408 5.445 15.862 1.00 85.19 94 ARG A O 1
ATOM 747 N N . GLY A 1 95 ? -7.136 5.531 13.740 1.00 72.81 95 GLY A N 1
ATOM 748 C CA . GLY A 1 95 ? -6.287 6.658 13.339 1.00 72.81 95 GLY A CA 1
ATOM 749 C C . GLY A 1 95 ? -6.613 7.993 14.021 1.00 72.81 95 GLY A C 1
ATOM 750 O O . GLY A 1 95 ? -5.811 8.910 13.937 1.00 72.81 95 GLY A O 1
ATOM 751 N N . ARG A 1 96 ? -7.763 8.125 14.701 1.00 61.28 96 ARG A N 1
ATOM 752 C CA . ARG A 1 96 ? -8.181 9.362 15.397 1.00 61.28 96 ARG A CA 1
ATOM 753 C C . ARG A 1 96 ? -7.632 9.511 16.823 1.00 61.28 96 ARG A C 1
ATOM 755 O O . ARG A 1 96 ? -7.911 10.524 17.458 1.00 61.28 96 ARG A O 1
ATOM 762 N N . HIS A 1 97 ? -6.921 8.507 17.335 1.00 57.19 97 HIS A N 1
ATOM 763 C CA . HIS A 1 97 ? -6.446 8.452 18.723 1.00 57.19 97 HIS A CA 1
ATOM 764 C C . HIS A 1 97 ? -4.923 8.646 18.881 1.00 57.19 97 HIS A C 1
ATOM 766 O O . HIS A 1 97 ? -4.400 8.394 19.965 1.00 57.19 97 HIS A O 1
ATOM 772 N N . LEU A 1 98 ? -4.230 9.091 17.827 1.00 50.22 98 LEU A N 1
ATOM 773 C CA . LEU A 1 98 ? -2.819 9.509 17.831 1.00 50.22 98 LEU A CA 1
ATOM 774 C C . LEU A 1 98 ? -2.731 11.025 17.629 1.00 50.22 98 LEU A C 1
ATOM 776 O O . LEU A 1 98 ? -1.850 11.641 18.265 1.00 50.22 98 LEU A O 1
#

Organism: NCBI:txid861299

Radius of gyration: 12.98 Å; chains: 1; bounding box: 31×27×36 Å

Sequence (98 aa):
MTAMNPALVFGALDSLGGVANLQDIYKQFAVLYPDLLARYESQESFQGTIRQAIQSACPQATSYRPGNPVFFEQVEEGRYRAVYQDRRDEVIGRGRHL

pLDDT: mean 88.62, std 9.92, range [50.22, 97.38]

Foldseek 3Di:
DDADALVLLLVLCVVVVFKDFLVSSLVSSCVVCVVVVVPDPDSVRVSVSSVVSQCQQELQNYVHDPPGHHQWYDPDVRMIGGDDPVCRVVRNVVSVPD